Protein AF-A0A7J3DPN4-F1 (afdb_monomer_lite)

Foldseek 3Di:
DLVLLLCVLVVHPPVPDDDDDPVVVVDPDDDDPDDDDDCVVVCVPVVDDDDDSNVVSNVVVVVVVVVD

Sequence (68 aa):
EFAIKVAEIFNLDKSLIKPITSPELRQAAIRPRKLELSTKKLQRILNVVPIGVDEGLRELKKQMEGLM

Structure (mmCIF, N/CA/C/O backbone):
data_AF-A0A7J3DPN4-F1
#
_entry.id   AF-A0A7J3DPN4-F1
#
loop_
_atom_site.group_PDB
_atom_site.id
_atom_site.type_symbol
_atom_site.label_atom_id
_atom_site.label_alt_id
_atom_site.label_comp_id
_atom_site.label_asym_id
_atom_site.label_entity_id
_atom_site.label_seq_id
_atom_site.pdbx_PDB_ins_code
_atom_site.Cartn_x
_atom_site.Cartn_y
_atom_site.Cartn_z
_atom_site.occupancy
_atom_site.B_iso_or_equiv
_atom_site.auth_seq_id
_atom_site.auth_comp_id
_atom_site.auth_asym_id
_atom_site.auth_atom_id
_atom_site.pdbx_PDB_model_num
ATOM 1 N N . GLU A 1 1 ? 2.493 -6.349 -5.320 1.00 90.75 1 GLU A N 1
ATOM 2 C CA . GLU A 1 1 ? 1.459 -6.601 -4.288 1.00 90.75 1 GLU A CA 1
ATOM 3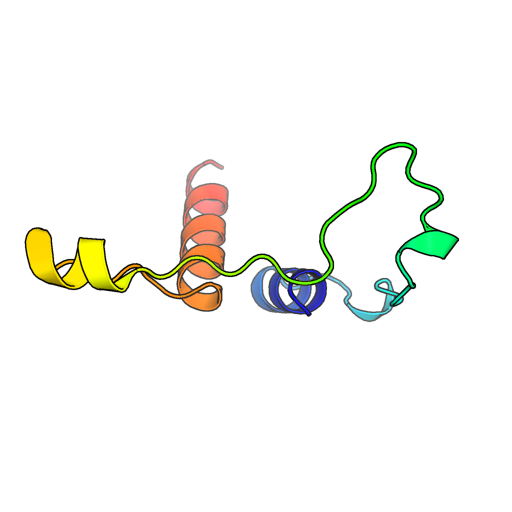 C C . GLU A 1 1 ? 0.498 -5.431 -4.105 1.00 90.75 1 GLU A C 1
ATOM 5 O O . GLU A 1 1 ? -0.690 -5.630 -4.302 1.00 90.75 1 GLU A O 1
ATOM 10 N N . PHE A 1 2 ? 0.971 -4.212 -3.812 1.00 95.19 2 PHE A N 1
ATOM 11 C CA . PHE A 1 2 ? 0.092 -3.049 -3.581 1.00 95.19 2 PHE A CA 1
ATOM 12 C C . PHE A 1 2 ? -0.945 -2.805 -4.696 1.00 95.19 2 PHE A C 1
ATOM 14 O O . PHE A 1 2 ? -2.128 -2.676 -4.409 1.00 95.19 2 PHE A O 1
ATOM 21 N N . ALA A 1 3 ? -0.532 -2.834 -5.969 1.00 97.06 3 ALA A N 1
ATOM 22 C CA . ALA A 1 3 ? -1.450 -2.670 -7.102 1.00 97.06 3 ALA A CA 1
ATOM 23 C C . ALA A 1 3 ? -2.561 -3.741 -7.156 1.00 97.06 3 ALA A C 1
ATOM 25 O O . ALA A 1 3 ? -3.694 -3.429 -7.505 1.00 97.06 3 ALA A O 1
ATOM 26 N N . ILE A 1 4 ? -2.255 -4.985 -6.764 1.00 97.62 4 ILE A N 1
ATOM 27 C CA . ILE A 1 4 ? -3.245 -6.072 -6.694 1.00 97.62 4 ILE A CA 1
ATOM 28 C C . ILE A 1 4 ? -4.266 -5.785 -5.588 1.00 97.62 4 ILE A C 1
ATOM 30 O O . ILE A 1 4 ? -5.461 -5.888 -5.836 1.00 97.62 4 ILE A O 1
ATOM 34 N N . LYS A 1 5 ? -3.811 -5.343 -4.406 1.00 97.12 5 LYS A N 1
ATOM 35 C CA . LYS A 1 5 ? -4.697 -4.957 -3.292 1.00 97.12 5 LYS A CA 1
ATOM 36 C C . LYS A 1 5 ? -5.656 -3.831 -3.679 1.00 97.12 5 LYS A C 1
ATOM 38 O O . LYS A 1 5 ? -6.833 -3.883 -3.334 1.00 97.12 5 LYS A O 1
ATOM 43 N N . VAL A 1 6 ? -5.168 -2.834 -4.422 1.00 97.81 6 VAL A N 1
ATOM 44 C CA . VAL A 1 6 ? -6.019 -1.770 -4.975 1.00 97.81 6 VAL A CA 1
ATOM 45 C C . VAL A 1 6 ? -7.071 -2.368 -5.907 1.00 97.81 6 VAL A C 1
ATOM 47 O O . VAL A 1 6 ? -8.253 -2.104 -5.718 1.00 97.81 6 VAL A O 1
ATOM 50 N N . ALA A 1 7 ? -6.675 -3.210 -6.865 1.00 98.00 7 ALA A N 1
ATOM 51 C CA . ALA A 1 7 ? -7.628 -3.828 -7.784 1.00 98.00 7 ALA A CA 1
ATOM 52 C C . ALA A 1 7 ? -8.704 -4.648 -7.049 1.00 98.00 7 ALA A C 1
ATOM 54 O O . ALA A 1 7 ? -9.879 -4.547 -7.380 1.00 98.00 7 ALA A O 1
ATOM 55 N N . GLU A 1 8 ? -8.333 -5.387 -6.004 1.00 97.25 8 GLU A N 1
ATOM 56 C CA . GLU A 1 8 ? -9.276 -6.167 -5.195 1.00 97.25 8 GLU A CA 1
ATOM 57 C C . GLU A 1 8 ? -10.263 -5.282 -4.418 1.00 97.25 8 GLU A C 1
ATOM 59 O O . GLU A 1 8 ? -11.467 -5.517 -4.466 1.00 97.25 8 GLU A O 1
ATOM 64 N N . ILE A 1 9 ? -9.789 -4.228 -3.745 1.00 97.31 9 ILE A N 1
ATOM 65 C CA . ILE A 1 9 ? -10.648 -3.339 -2.937 1.00 97.31 9 ILE A CA 1
ATOM 66 C C . ILE A 1 9 ? -11.580 -2.496 -3.819 1.00 97.31 9 ILE A C 1
ATOM 68 O O . ILE A 1 9 ? -12.748 -2.271 -3.480 1.00 97.31 9 ILE A O 1
ATOM 72 N N . PHE A 1 10 ? -11.084 -2.044 -4.968 1.00 96.75 10 PHE A N 1
ATOM 73 C CA . PHE A 1 10 ? -11.833 -1.213 -5.911 1.00 96.75 10 PHE A CA 1
ATOM 74 C C . PHE A 1 10 ? -12.613 -2.032 -6.951 1.00 96.75 10 PHE A C 1
ATOM 76 O O . PHE A 1 10 ? -13.284 -1.443 -7.791 1.00 96.75 10 PHE A O 1
ATOM 83 N N . ASN A 1 11 ? -12.586 -3.367 -6.865 1.00 96.50 11 ASN A N 1
ATOM 84 C CA . ASN A 1 11 ? -13.270 -4.281 -7.785 1.00 96.50 11 ASN A CA 1
ATOM 85 C C . ASN A 1 11 ? -12.895 -4.049 -9.267 1.00 96.50 11 ASN A C 1
ATOM 87 O O . ASN A 1 11 ? -13.753 -4.003 -10.146 1.00 96.50 11 ASN A O 1
ATOM 91 N N . LEU A 1 12 ? -11.597 -3.875 -9.527 1.00 96.94 12 LEU A N 1
ATOM 92 C CA . LEU A 1 12 ? -11.006 -3.720 -10.857 1.00 96.94 12 LEU A CA 1
ATOM 93 C C . LEU A 1 12 ? -10.457 -5.058 -11.369 1.00 96.94 12 LEU A C 1
ATOM 95 O O . LEU A 1 12 ? -10.134 -5.960 -10.592 1.00 96.94 12 LEU A O 1
ATOM 99 N N . ASP A 1 13 ? -10.278 -5.170 -12.684 1.00 97.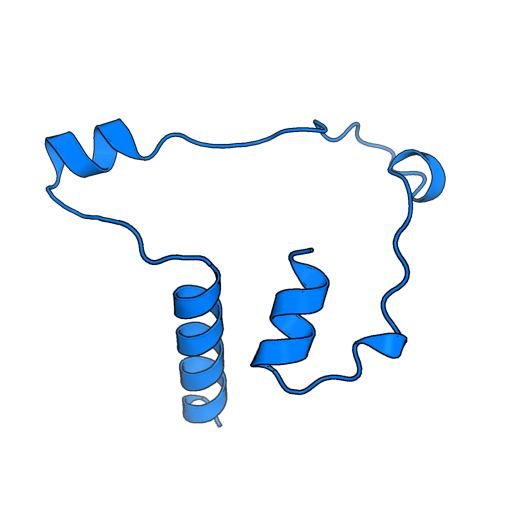88 13 ASP A N 1
ATOM 100 C CA . ASP A 1 13 ? -9.708 -6.370 -13.295 1.00 97.88 13 ASP A CA 1
ATOM 101 C C . ASP A 1 13 ? -8.202 -6.503 -13.001 1.00 97.88 13 ASP A C 1
ATOM 103 O O . ASP A 1 13 ? -7.344 -5.890 -13.642 1.00 97.88 13 ASP A O 1
ATOM 107 N N . LYS A 1 14 ? -7.871 -7.354 -12.026 1.00 96.94 14 LYS A N 1
ATOM 108 C CA . LYS A 1 14 ? -6.483 -7.641 -11.645 1.00 96.94 14 LYS A CA 1
ATOM 109 C C . LYS A 1 14 ? -5.704 -8.450 -12.684 1.00 96.94 14 LYS A C 1
ATOM 111 O O . LYS A 1 14 ? -4.478 -8.481 -12.595 1.00 96.94 14 LYS A O 1
ATOM 116 N N . SER A 1 15 ? -6.364 -9.079 -13.663 1.00 96.88 15 SER A N 1
ATOM 117 C CA . SER A 1 15 ? -5.689 -9.849 -14.722 1.00 96.88 15 SER A CA 1
ATOM 118 C C . SER A 1 15 ? -4.832 -8.967 -15.637 1.00 96.88 15 SER A C 1
ATOM 120 O O . SER A 1 15 ? -3.872 -9.435 -16.252 1.00 96.88 15 SER A O 1
ATOM 122 N N . LEU A 1 16 ? -5.127 -7.664 -15.663 1.00 97.38 16 LEU A N 1
ATOM 123 C CA . LEU A 1 16 ? -4.373 -6.659 -16.406 1.00 97.38 16 LEU A CA 1
ATOM 124 C C . LEU A 1 16 ? -3.022 -6.317 -15.753 1.00 97.38 16 LEU A C 1
ATOM 126 O O . LEU A 1 16 ? -2.161 -5.719 -16.398 1.00 97.38 16 LEU A O 1
ATOM 130 N N . ILE A 1 17 ? -2.805 -6.693 -14.487 1.00 97.06 17 ILE A N 1
ATOM 131 C CA . ILE A 1 17 ? -1.587 -6.363 -13.741 1.00 97.06 17 ILE A CA 1
ATOM 132 C C . ILE A 1 17 ? -0.527 -7.442 -13.973 1.00 97.06 17 ILE A C 1
ATOM 134 O O . ILE A 1 17 ? -0.671 -8.583 -13.539 1.00 97.06 17 ILE A O 1
ATOM 138 N N . LYS A 1 18 ? 0.587 -7.052 -14.600 1.00 96.06 18 LYS A N 1
ATOM 139 C CA . LYS A 1 18 ? 1.740 -7.927 -14.852 1.00 96.06 18 LYS A CA 1
ATOM 140 C C . LYS A 1 18 ? 2.949 -7.461 -14.033 1.00 96.06 18 LYS A C 1
ATOM 142 O O . LYS A 1 18 ? 3.321 -6.291 -14.137 1.00 96.06 18 LYS A O 1
ATOM 147 N N . PRO A 1 19 ? 3.556 -8.328 -13.204 1.00 95.31 19 PRO A N 1
ATOM 148 C CA . PRO A 1 19 ? 4.757 -7.968 -12.464 1.00 95.31 19 PRO A CA 1
ATOM 149 C C . PRO A 1 19 ? 5.932 -7.768 -13.424 1.00 95.31 19 PRO A C 1
ATOM 151 O O . PRO A 1 19 ? 6.088 -8.513 -14.387 1.00 95.31 19 PRO A O 1
ATOM 154 N N . ILE A 1 20 ? 6.767 -6.779 -13.121 1.00 95.19 20 ILE A N 1
ATOM 155 C CA . ILE A 1 20 ? 8.018 -6.497 -13.827 1.00 95.19 20 ILE A CA 1
ATOM 156 C C . ILE A 1 20 ? 9.117 -6.191 -12.809 1.00 95.19 20 ILE A C 1
ATOM 158 O O . ILE A 1 20 ? 8.849 -5.854 -11.651 1.00 95.19 20 ILE A O 1
ATOM 162 N N . THR A 1 21 ? 10.361 -6.262 -13.250 1.00 93.19 21 THR A N 1
ATOM 163 C CA . THR A 1 21 ? 11.541 -5.842 -12.499 1.00 93.19 21 THR A CA 1
ATOM 164 C C . THR A 1 21 ? 11.807 -4.340 -12.668 1.00 93.19 21 THR A C 1
ATOM 166 O O . THR A 1 21 ? 11.375 -3.702 -13.629 1.00 93.19 21 THR A O 1
ATOM 169 N N . SER A 1 22 ? 12.555 -3.737 -11.737 1.00 91.12 22 SER A N 1
ATOM 170 C CA . SER A 1 22 ? 12.915 -2.312 -11.829 1.00 91.12 22 SER A CA 1
ATOM 171 C C . SER A 1 22 ? 13.704 -1.945 -13.103 1.00 91.12 22 SER A C 1
ATOM 173 O O . SER A 1 22 ? 13.420 -0.886 -13.662 1.00 91.12 22 SER A O 1
ATOM 175 N N . PRO A 1 23 ? 14.652 -2.771 -13.603 1.00 91.75 23 PRO A N 1
ATOM 176 C CA . PRO A 1 23 ? 15.338 -2.489 -14.868 1.00 91.75 23 PRO A CA 1
ATOM 177 C C . PRO A 1 23 ? 14.414 -2.479 -16.093 1.00 91.75 23 PRO A C 1
ATOM 179 O O . PRO A 1 23 ? 14.606 -1.659 -16.989 1.00 91.75 23 PRO A O 1
ATOM 182 N N . GLU A 1 24 ? 13.389 -3.336 -16.128 1.00 95.06 24 GLU A N 1
ATOM 183 C CA . GLU A 1 24 ? 12.414 -3.378 -17.231 1.00 95.06 24 GLU A CA 1
ATOM 184 C C . GLU A 1 24 ? 11.600 -2.083 -17.339 1.00 95.06 24 GLU A C 1
ATOM 186 O O . GLU A 1 24 ? 11.240 -1.676 -18.441 1.00 95.06 24 GLU A O 1
ATOM 191 N N . LEU A 1 25 ? 11.381 -1.390 -16.215 1.00 92.88 25 LEU A N 1
ATOM 192 C CA . LEU A 1 25 ? 10.681 -0.103 -16.170 1.00 92.88 25 LEU A CA 1
ATOM 193 C C . LEU A 1 25 ? 11.527 1.074 -16.702 1.00 92.88 25 LEU A C 1
ATOM 195 O O . LEU A 1 25 ? 10.995 2.168 -16.875 1.00 92.88 25 LEU A O 1
ATOM 199 N N . ARG A 1 26 ? 12.832 0.869 -16.959 1.00 92.38 26 ARG A N 1
ATOM 200 C CA . ARG A 1 26 ? 13.772 1.844 -17.561 1.00 92.38 26 ARG A CA 1
ATOM 201 C C . ARG A 1 26 ? 13.681 3.255 -16.961 1.00 92.38 26 ARG A C 1
ATOM 203 O O . ARG A 1 26 ? 13.665 4.255 -17.675 1.00 92.38 26 ARG A O 1
ATOM 210 N N . GLN A 1 27 ? 13.609 3.344 -15.634 1.00 91.19 27 GLN A N 1
ATOM 211 C CA . GLN A 1 27 ? 13.516 4.631 -14.942 1.00 91.19 27 GLN A CA 1
ATOM 212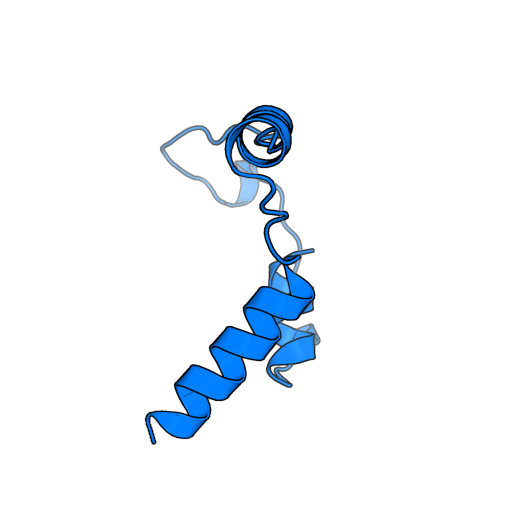 C C . GLN A 1 27 ? 14.878 5.334 -14.893 1.00 91.19 27 GLN A C 1
ATOM 214 O O . GLN A 1 27 ? 15.885 4.708 -14.574 1.00 91.19 27 GLN A O 1
ATOM 219 N N . ALA A 1 28 ? 14.895 6.649 -15.138 1.00 93.75 28 ALA A N 1
ATOM 220 C CA . ALA A 1 28 ? 16.109 7.463 -15.029 1.00 93.75 28 ALA A CA 1
ATOM 221 C C . ALA A 1 28 ? 16.633 7.556 -13.582 1.00 93.75 28 ALA A C 1
ATOM 223 O O . ALA A 1 28 ? 17.838 7.603 -13.353 1.00 93.75 28 ALA A O 1
ATOM 224 N N . ALA A 1 29 ? 15.727 7.570 -12.599 1.00 93.25 29 ALA A N 1
ATOM 225 C CA . ALA A 1 29 ? 16.070 7.637 -11.183 1.00 93.25 29 ALA A CA 1
ATOM 226 C C . ALA A 1 29 ? 16.091 6.242 -10.545 1.00 93.25 29 ALA A C 1
ATOM 228 O O . ALA A 1 29 ? 15.116 5.492 -10.637 1.00 93.25 29 ALA A O 1
ATOM 229 N N . ILE A 1 30 ? 17.173 5.932 -9.826 1.00 90.12 30 ILE A N 1
ATOM 230 C CA . ILE A 1 30 ? 17.307 4.686 -9.066 1.00 90.12 30 ILE A CA 1
ATOM 231 C C . ILE A 1 30 ? 16.338 4.716 -7.882 1.00 90.12 30 ILE A C 1
ATOM 233 O O . ILE A 1 30 ? 16.390 5.608 -7.034 1.00 90.12 30 ILE A O 1
ATOM 237 N N . ARG A 1 31 ? 15.457 3.717 -7.807 1.00 92.06 31 ARG A N 1
ATOM 238 C CA . ARG A 1 31 ? 14.546 3.529 -6.675 1.00 92.06 31 ARG A CA 1
ATOM 239 C C . ARG A 1 31 ? 15.117 2.491 -5.705 1.00 92.06 31 ARG A C 1
ATOM 241 O O . ARG A 1 31 ? 15.521 1.414 -6.148 1.00 92.06 31 ARG A O 1
ATOM 248 N N . PRO A 1 32 ? 15.143 2.771 -4.391 1.00 90.75 32 PRO A N 1
ATOM 249 C CA . PRO A 1 32 ? 15.509 1.767 -3.401 1.00 90.75 32 PRO A CA 1
ATOM 250 C C . PRO A 1 32 ? 14.560 0.569 -3.470 1.00 90.75 32 PRO A C 1
ATOM 252 O O . PRO A 1 32 ? 13.345 0.738 -3.543 1.00 90.75 32 PRO A O 1
ATOM 255 N N . ARG A 1 33 ? 15.113 -0.647 -3.413 1.00 86.38 33 ARG A N 1
ATOM 256 C CA . ARG A 1 33 ? 14.318 -1.888 -3.447 1.00 86.38 33 ARG A CA 1
ATOM 257 C C . ARG A 1 33 ? 13.455 -2.076 -2.201 1.00 86.38 33 ARG A C 1
ATOM 259 O O . ARG A 1 33 ? 12.388 -2.670 -2.286 1.00 86.38 33 ARG A O 1
ATOM 266 N N . LYS A 1 34 ? 13.936 -1.595 -1.053 1.00 87.06 34 LYS A N 1
ATOM 267 C CA . LYS A 1 34 ? 13.252 -1.689 0.234 1.00 87.06 34 LYS A CA 1
ATOM 268 C C . LYS A 1 34 ? 13.191 -0.308 0.872 1.00 87.06 34 LYS A C 1
ATOM 270 O O . LYS A 1 34 ? 14.222 0.344 1.022 1.00 87.06 34 LYS A O 1
ATOM 275 N N . LEU A 1 35 ? 11.983 0.126 1.219 1.00 87.12 35 LEU A N 1
ATOM 276 C CA . LEU A 1 35 ? 11.720 1.443 1.791 1.00 87.12 35 LEU A CA 1
ATOM 277 C C . LEU A 1 35 ? 10.592 1.307 2.821 1.00 87.12 35 LEU A C 1
ATOM 279 O O . LEU A 1 35 ? 9.427 1.563 2.543 1.00 87.12 35 LEU A O 1
ATOM 283 N N . GLU A 1 36 ? 10.954 0.816 4.003 1.00 88.56 36 GLU A N 1
ATOM 284 C CA . GLU A 1 36 ? 10.043 0.647 5.137 1.00 88.56 36 GLU A CA 1
ATOM 285 C C . GLU A 1 36 ? 10.350 1.708 6.194 1.00 88.56 36 GLU A C 1
ATOM 287 O O . GLU A 1 36 ? 11.514 1.970 6.505 1.00 88.56 36 GLU A O 1
ATOM 292 N N . LEU A 1 37 ? 9.305 2.308 6.762 1.00 92.31 37 LEU A N 1
ATOM 293 C CA . LEU A 1 37 ? 9.423 3.287 7.838 1.00 92.31 37 LEU A CA 1
ATOM 294 C C . LEU A 1 37 ? 8.878 2.700 9.139 1.00 92.31 37 LEU A C 1
ATOM 296 O O . LEU A 1 37 ? 7.790 2.130 9.181 1.00 92.31 37 LEU A O 1
ATOM 300 N N . SER A 1 38 ? 9.635 2.867 10.221 1.00 94.50 38 SER A N 1
ATOM 301 C CA . SER A 1 38 ? 9.208 2.444 11.554 1.00 94.50 38 SER A CA 1
ATOM 302 C C . SER A 1 38 ? 8.248 3.461 12.166 1.00 94.50 38 SER A C 1
ATOM 304 O O . SER A 1 38 ? 8.586 4.634 12.327 1.00 94.50 38 SER A O 1
ATOM 306 N N . THR A 1 39 ? 7.077 2.996 12.598 1.00 95.94 39 THR A N 1
ATOM 307 C CA . THR A 1 39 ? 6.061 3.809 13.287 1.00 95.94 39 THR A CA 1
ATOM 308 C C . THR A 1 39 ? 6.208 3.786 14.812 1.00 95.94 39 THR A C 1
ATOM 310 O O . THR A 1 39 ? 5.471 4.478 15.514 1.00 95.94 39 THR A O 1
ATOM 313 N N . LYS A 1 40 ? 7.207 3.068 15.350 1.00 97.06 40 LYS A N 1
ATOM 314 C CA . LYS A 1 40 ? 7.406 2.876 16.801 1.00 97.06 40 LYS A CA 1
ATOM 315 C C . LYS A 1 40 ? 7.507 4.188 17.581 1.00 97.06 40 LYS A C 1
ATOM 317 O O . LYS A 1 40 ? 6.976 4.298 18.681 1.00 97.06 40 LYS A O 1
ATOM 322 N N . LYS A 1 41 ? 8.193 5.196 17.024 1.00 96.81 41 LYS A N 1
ATOM 323 C CA . LYS A 1 41 ? 8.338 6.506 17.682 1.00 96.81 41 LYS A CA 1
ATOM 324 C C . LYS A 1 41 ? 6.986 7.209 17.817 1.00 96.81 41 LYS A C 1
ATOM 326 O O . LYS A 1 41 ? 6.698 7.746 18.881 1.00 96.81 41 LYS A O 1
ATOM 331 N N . LEU A 1 42 ? 6.182 7.181 16.755 1.00 96.69 42 LEU A N 1
ATOM 332 C CA . LEU A 1 42 ? 4.848 7.773 16.723 1.00 96.69 42 LEU A CA 1
ATOM 333 C C . LEU A 1 42 ? 3.919 7.069 17.720 1.00 96.69 42 LEU A C 1
ATOM 335 O O . LEU A 1 42 ? 3.303 7.744 18.537 1.00 96.69 42 LEU A O 1
ATOM 339 N N . GLN A 1 43 ? 3.919 5.734 17.736 1.00 97.19 43 GLN A N 1
ATOM 340 C CA . GLN A 1 43 ? 3.136 4.943 18.691 1.00 97.19 43 GLN A CA 1
ATOM 341 C C . GLN A 1 43 ? 3.521 5.256 20.140 1.00 97.19 43 GLN A C 1
ATOM 343 O O . GLN A 1 43 ? 2.653 5.482 20.972 1.00 97.19 43 GLN A O 1
ATOM 348 N N . ARG A 1 44 ? 4.823 5.348 20.439 1.00 97.69 44 ARG A N 1
ATOM 349 C CA . ARG A 1 44 ? 5.312 5.636 21.795 1.00 97.69 44 ARG A CA 1
ATOM 350 C C . ARG A 1 44 ? 4.961 7.042 22.285 1.00 97.69 44 ARG A C 1
ATOM 352 O O . ARG A 1 44 ? 4.675 7.207 23.461 1.00 97.69 44 ARG A O 1
ATOM 359 N N . ILE A 1 45 ? 5.079 8.053 21.423 1.00 98.25 45 ILE A N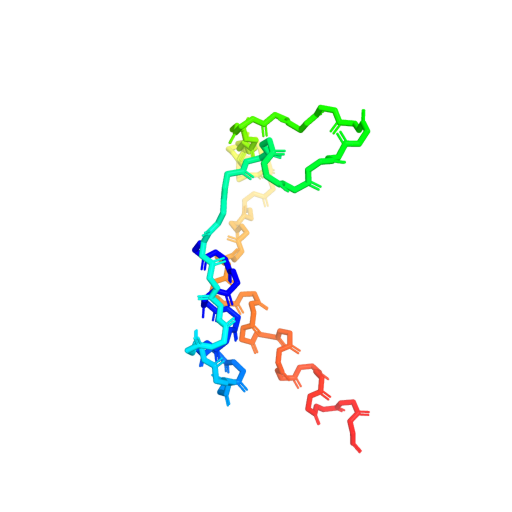 1
ATOM 360 C CA . ILE A 1 45 ? 4.947 9.462 21.832 1.00 98.25 45 ILE A CA 1
ATOM 361 C C . ILE A 1 45 ? 3.492 9.925 21.783 1.00 98.25 45 ILE A C 1
ATOM 363 O O . ILE A 1 45 ? 3.068 10.681 22.648 1.00 98.25 45 ILE A O 1
ATOM 367 N N . LEU A 1 46 ? 2.741 9.492 20.770 1.00 97.44 46 LEU A N 1
ATOM 368 C CA . LEU A 1 46 ? 1.386 9.981 20.514 1.00 97.44 46 LEU A CA 1
ATOM 369 C C . LEU A 1 46 ? 0.303 8.973 20.912 1.00 97.44 46 LEU A C 1
ATOM 371 O O . LEU A 1 46 ? -0.869 9.320 20.868 1.00 97.44 46 LEU A O 1
ATOM 375 N N . ASN A 1 47 ? 0.672 7.739 21.278 1.00 96.06 47 ASN A N 1
ATOM 376 C CA . ASN A 1 47 ? -0.265 6.642 21.544 1.00 96.06 47 ASN A CA 1
ATOM 377 C C . ASN A 1 47 ? -1.257 6.395 20.387 1.00 96.06 47 ASN A C 1
ATOM 379 O O . ASN A 1 47 ? -2.395 5.982 20.591 1.00 96.06 47 ASN A O 1
ATOM 383 N N . VAL A 1 48 ? -0.815 6.669 19.154 1.00 96.00 48 VAL A N 1
ATOM 384 C CA . VAL A 1 48 ? -1.582 6.463 17.921 1.00 96.00 48 VAL A CA 1
ATOM 385 C C . VAL A 1 48 ? -0.990 5.287 17.160 1.00 96.00 48 VAL A C 1
ATOM 387 O O . VAL A 1 48 ? 0.220 5.224 16.941 1.00 96.00 48 VAL A O 1
ATOM 390 N N . VAL A 1 49 ? -1.842 4.375 16.703 1.00 94.88 49 VAL A N 1
ATOM 391 C CA . VAL A 1 49 ? -1.466 3.309 15.771 1.00 94.88 49 VAL A CA 1
ATOM 392 C C . VAL A 1 49 ? -2.023 3.677 14.394 1.00 94.88 49 VAL A C 1
ATOM 394 O O . VAL A 1 49 ? -3.241 3.781 14.259 1.00 94.88 49 VAL A O 1
ATOM 397 N N . PRO A 1 50 ? -1.171 3.907 13.375 1.00 94.12 50 PRO A N 1
ATOM 398 C CA . PRO A 1 50 ? -1.650 4.146 12.020 1.00 94.12 50 PRO A CA 1
ATOM 399 C C . PRO A 1 50 ? -2.456 2.952 11.515 1.00 94.12 50 PRO A C 1
ATOM 401 O O . PRO A 1 50 ? -2.085 1.804 11.769 1.00 94.12 50 PRO A O 1
ATOM 404 N N . ILE A 1 51 ? -3.530 3.227 10.780 1.00 95.19 51 ILE A N 1
ATOM 405 C CA . ILE A 1 51 ? -4.309 2.178 10.122 1.00 95.19 51 ILE A CA 1
ATOM 406 C C . ILE A 1 51 ? -3.469 1.466 9.054 1.00 95.19 51 ILE A C 1
ATOM 408 O O . ILE A 1 51 ? -2.535 2.040 8.486 1.00 95.19 51 ILE A O 1
ATOM 412 N N . GLY A 1 52 ? -3.797 0.200 8.798 1.00 94.81 52 GLY A N 1
ATOM 413 C CA . GLY A 1 52 ? -3.133 -0.608 7.786 1.00 94.81 52 GLY A CA 1
ATOM 414 C C . GLY A 1 52 ? -3.455 -0.152 6.364 1.00 94.81 52 GLY A C 1
ATOM 415 O O . GLY A 1 52 ? -4.361 0.645 6.121 1.00 94.81 52 GLY A O 1
ATOM 416 N N . VAL A 1 53 ? -2.702 -0.688 5.400 1.00 94.94 53 VAL A N 1
ATOM 417 C CA . VAL A 1 53 ? -2.894 -0.395 3.970 1.00 94.94 53 VAL A CA 1
ATOM 418 C C . VAL A 1 53 ? -4.307 -0.755 3.509 1.00 94.94 53 VAL A C 1
ATOM 420 O O . VAL A 1 53 ? -4.930 0.023 2.793 1.00 94.94 53 VAL A O 1
ATOM 423 N N . ASP A 1 54 ? -4.824 -1.908 3.932 1.00 96.56 54 ASP A N 1
ATOM 424 C CA . ASP A 1 54 ? -6.125 -2.397 3.476 1.00 96.56 54 ASP A CA 1
ATOM 425 C C . ASP A 1 54 ? -7.271 -1.544 4.050 1.00 96.56 54 ASP A C 1
ATOM 427 O O . ASP A 1 54 ? -8.193 -1.179 3.321 1.00 96.56 54 ASP A O 1
ATOM 431 N N . GLU A 1 55 ? -7.202 -1.166 5.334 1.00 97.31 55 GLU A N 1
ATOM 432 C CA . GLU A 1 55 ? -8.143 -0.220 5.949 1.00 97.31 55 GLU A CA 1
ATOM 433 C C . GLU A 1 55 ? -8.066 1.157 5.289 1.00 97.31 55 GLU A C 1
ATOM 435 O O . GLU A 1 55 ? -9.103 1.736 4.971 1.00 97.31 55 GLU A O 1
ATOM 440 N N . GLY A 1 56 ? -6.854 1.661 5.040 1.00 97.19 56 GLY A N 1
ATOM 441 C CA . GLY A 1 56 ? -6.645 2.952 4.388 1.00 97.19 56 GLY A CA 1
ATOM 442 C C . GLY A 1 56 ? -7.231 3.001 2.977 1.00 97.19 56 GLY A C 1
ATOM 443 O O . GLY A 1 56 ? -7.896 3.971 2.623 1.00 97.19 56 GLY A O 1
ATOM 444 N N . LEU A 1 57 ? -7.054 1.939 2.184 1.00 97.62 57 LEU A N 1
ATOM 445 C CA . LEU A 1 57 ? -7.640 1.836 0.845 1.00 97.62 57 LEU A CA 1
ATOM 446 C C . LEU A 1 57 ? -9.173 1.737 0.884 1.00 97.62 57 LEU A C 1
ATOM 448 O O . LEU A 1 57 ? -9.838 2.340 0.043 1.00 97.62 57 LEU A O 1
ATOM 452 N N . ARG A 1 58 ? -9.749 1.019 1.860 1.00 97.00 58 ARG A N 1
ATOM 453 C CA . ARG A 1 58 ? -11.209 0.973 2.060 1.00 97.00 58 ARG A CA 1
ATOM 454 C C . ARG A 1 58 ? -11.777 2.339 2.430 1.00 97.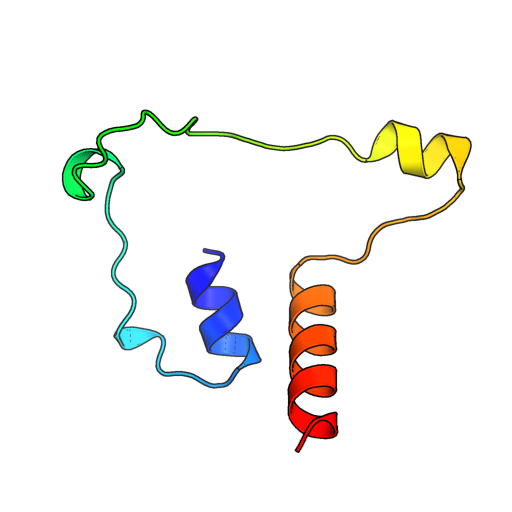00 58 ARG A C 1
ATOM 456 O O . ARG A 1 58 ? -12.829 2.708 1.923 1.00 97.00 58 ARG A O 1
ATOM 463 N N . GLU A 1 59 ? -11.096 3.077 3.298 1.00 96.94 59 GLU A N 1
ATOM 464 C CA . GLU A 1 59 ? -11.532 4.414 3.699 1.00 96.94 59 GLU A CA 1
ATOM 465 C C . GLU A 1 59 ? -11.432 5.409 2.539 1.00 96.94 59 GLU A C 1
ATOM 467 O O . GLU A 1 59 ? -12.374 6.156 2.289 1.00 96.94 59 GLU A O 1
ATOM 472 N N . LEU A 1 60 ? -10.353 5.339 1.754 1.00 96.62 60 LEU A N 1
ATOM 473 C CA . LEU A 1 60 ? -10.218 6.117 0.524 1.00 96.62 60 LEU A CA 1
ATOM 474 C C . LEU A 1 60 ? -11.368 5.837 -0.453 1.00 96.62 60 LEU A C 1
ATOM 476 O O . LEU A 1 60 ? -11.950 6.775 -0.991 1.00 96.62 60 LEU A O 1
ATOM 480 N N . LYS A 1 61 ? -11.727 4.564 -0.662 1.00 96.25 61 LYS A N 1
ATOM 481 C CA . LYS A 1 61 ? -12.847 4.190 -1.534 1.00 96.25 61 LYS A CA 1
ATOM 482 C C . LYS A 1 61 ? -14.159 4.842 -1.085 1.00 96.25 61 LYS A C 1
ATOM 484 O O . LYS A 1 61 ? -14.820 5.468 -1.905 1.00 96.25 61 LYS A O 1
ATOM 489 N N . LYS A 1 62 ? -14.486 4.775 0.212 1.00 96.06 62 LYS A N 1
ATOM 490 C CA . LYS A 1 62 ? -15.683 5.434 0.766 1.00 96.06 62 LYS A CA 1
ATOM 491 C C . LYS A 1 62 ? -15.668 6.945 0.543 1.00 96.06 62 LYS A C 1
ATOM 493 O O . LYS A 1 62 ? -16.694 7.516 0.198 1.00 96.06 62 LYS A O 1
ATOM 498 N N . GLN A 1 63 ? -14.517 7.592 0.747 1.00 95.94 63 GLN A N 1
ATOM 499 C CA . GLN A 1 63 ? -14.375 9.034 0.526 1.00 95.94 63 GLN A CA 1
ATOM 500 C C . GLN A 1 63 ? -14.635 9.395 -0.935 1.00 95.94 63 GLN A C 1
ATOM 502 O O . GLN A 1 63 ? -15.347 10.354 -1.201 1.00 95.94 63 GLN A O 1
ATOM 507 N N . MET A 1 64 ? -14.102 8.609 -1.874 1.00 94.38 64 MET A N 1
ATOM 508 C CA . MET A 1 64 ? -14.328 8.814 -3.305 1.00 94.38 64 MET A CA 1
ATOM 509 C C . MET A 1 64 ? -15.796 8.619 -3.702 1.00 94.38 64 MET A C 1
ATOM 511 O O . MET A 1 64 ? -16.300 9.380 -4.518 1.00 94.38 64 MET A O 1
ATOM 515 N N . GLU A 1 65 ? -16.481 7.635 -3.117 1.00 91.06 65 GLU A N 1
ATOM 516 C CA . GLU A 1 65 ? -17.907 7.373 -3.361 1.00 91.06 65 GLU A CA 1
ATOM 517 C C . GLU A 1 65 ? -18.816 8.448 -2.745 1.00 91.06 65 GLU A C 1
ATOM 519 O O . GLU A 1 65 ? -19.837 8.780 -3.332 1.00 91.06 65 GLU A O 1
ATOM 524 N N . GLY A 1 66 ? -18.444 9.021 -1.595 1.00 78.44 66 GLY A N 1
ATOM 525 C CA . GLY A 1 66 ? -19.173 10.127 -0.957 1.00 78.44 66 GLY A CA 1
ATOM 526 C C . GLY A 1 66 ? -18.858 11.521 -1.520 1.00 78.44 66 GLY A C 1
ATOM 527 O O . GLY A 1 66 ? -19.459 12.500 -1.084 1.00 78.44 66 GLY A O 1
ATOM 528 N N . LEU A 1 67 ? -17.898 11.619 -2.444 1.00 59.59 67 LEU A N 1
ATOM 529 C CA . LEU A 1 67 ? -17.560 12.825 -3.211 1.00 59.59 67 LEU A CA 1
ATOM 530 C C . LEU A 1 67 ? -18.346 12.923 -4.537 1.00 59.59 67 LEU A C 1
ATOM 532 O O . LEU A 1 67 ? -18.203 13.928 -5.236 1.00 59.59 67 LEU A O 1
ATOM 536 N N . MET A 1 68 ? -19.138 11.898 -4.879 1.00 47.09 68 MET A N 1
ATOM 537 C CA . MET A 1 68 ? -20.063 11.860 -6.024 1.00 47.09 68 MET A CA 1
ATOM 538 C C . MET A 1 68 ? -21.497 12.144 -5.577 1.00 47.09 68 MET A C 1
ATOM 540 O O . MET A 1 68 ? -22.226 12.760 -6.384 1.00 47.09 68 MET A O 1
#

Secondary structure (DSSP, 8-state):
-HHHHHHHHTT--GGG-----TTTTT-SSPPPS------HHHHHHH---PPPHHHHHHHHHHHHHTT-

Radius of gyration: 16.29 Å; chains: 1; bounding box: 37×23×39 Å

pLDDT: me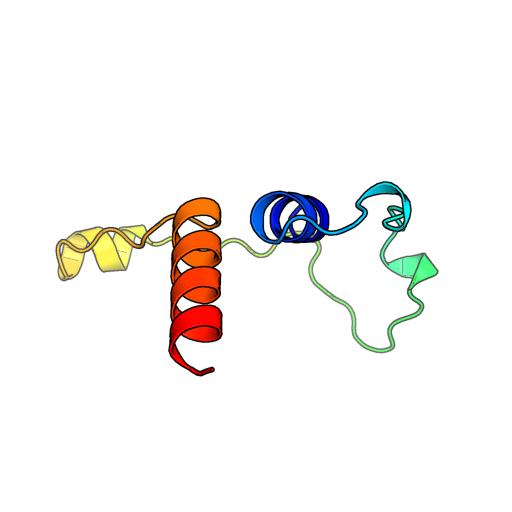an 93.46, std 7.87, range [47.09, 98.25]